Protein AF-A0A1N6J588-F1 (afdb_monomer_lite)

Radius of gyration: 13.92 Å; chains: 1; bounding box: 28×21×46 Å

Structure (mmCIF, N/CA/C/O backbone):
data_AF-A0A1N6J588-F1
#
_entry.id   AF-A0A1N6J588-F1
#
loop_
_atom_site.group_PDB
_atom_site.id
_atom_site.type_symbol
_atom_site.label_atom_id
_atom_site.label_alt_id
_atom_site.label_comp_id
_atom_site.label_asym_id
_atom_site.label_entity_id
_atom_site.label_seq_id
_atom_site.pdbx_PDB_ins_code
_atom_site.Cartn_x
_atom_site.Cartn_y
_atom_site.Cartn_z
_atom_site.occupancy
_atom_site.B_iso_or_equiv
_atom_site.auth_seq_id
_atom_site.auth_comp_id
_atom_site.auth_asym_id
_atom_site.auth_atom_id
_atom_site.pdbx_PDB_model_num
ATOM 1 N N . MET A 1 1 ? -3.643 -1.112 28.342 1.00 34.50 1 MET A N 1
ATOM 2 C CA . MET A 1 1 ? -4.823 -1.874 27.888 1.00 34.50 1 MET A CA 1
ATOM 3 C C . MET A 1 1 ? -4.549 -2.233 26.442 1.00 34.50 1 MET A C 1
ATOM 5 O O . MET A 1 1 ? -4.347 -1.313 25.667 1.00 34.50 1 MET A O 1
ATOM 9 N N . GLU A 1 2 ? -4.429 -3.520 26.108 1.00 43.91 2 GLU A N 1
ATOM 10 C CA . GLU A 1 2 ? -4.323 -3.972 24.713 1.00 43.91 2 GLU A CA 1
ATOM 11 C C . GLU A 1 2 ? -5.710 -3.880 24.070 1.00 43.91 2 GLU A C 1
ATOM 13 O O . GLU A 1 2 ? -6.601 -4.671 24.376 1.00 43.91 2 GLU A O 1
ATOM 18 N N . THR A 1 3 ? -5.917 -2.899 23.199 1.00 48.59 3 THR A N 1
ATOM 19 C CA . THR A 1 3 ? -7.087 -2.834 22.315 1.00 48.59 3 THR A CA 1
ATOM 20 C C . THR A 1 3 ? -6.752 -3.538 21.009 1.00 48.59 3 THR A C 1
ATOM 22 O O . THR A 1 3 ? -6.580 -2.911 19.972 1.00 48.59 3 THR A O 1
ATOM 25 N N . SER A 1 4 ? -6.634 -4.865 21.068 1.00 58.75 4 SER A N 1
ATOM 26 C CA . SER A 1 4 ? -6.558 -5.666 19.848 1.00 58.75 4 SER A CA 1
ATOM 27 C C . SER A 1 4 ? -7.936 -5.684 19.180 1.00 58.75 4 SER A C 1
ATOM 29 O O . SER A 1 4 ? -8.955 -5.905 19.845 1.00 58.75 4 SER A O 1
ATOM 31 N N . LEU A 1 5 ? -7.982 -5.401 17.876 1.00 62.19 5 LEU A N 1
ATOM 32 C CA . LEU A 1 5 ? -9.209 -5.445 17.080 1.00 62.19 5 LEU A CA 1
ATOM 33 C C . LEU A 1 5 ? -9.882 -6.820 17.214 1.00 62.19 5 LEU A C 1
ATOM 35 O O . LEU A 1 5 ? -9.223 -7.852 17.349 1.00 62.19 5 LEU A O 1
ATOM 39 N N . ARG A 1 6 ? -11.218 -6.859 17.136 1.00 78.75 6 ARG A N 1
ATOM 40 C CA . ARG A 1 6 ? -11.939 -8.140 17.063 1.00 78.75 6 ARG A CA 1
ATOM 41 C C . ARG A 1 6 ? -11.444 -8.927 15.833 1.00 78.75 6 ARG A C 1
ATOM 43 O O . ARG A 1 6 ? -11.160 -8.298 14.815 1.00 78.75 6 ARG A O 1
ATOM 50 N N . PRO A 1 7 ? -11.414 -10.274 15.851 1.00 81.44 7 PRO A N 1
ATOM 51 C CA . PRO A 1 7 ? -10.832 -11.068 14.760 1.00 81.44 7 PRO A CA 1
ATOM 52 C C . PRO A 1 7 ? -11.366 -10.737 13.355 1.00 81.44 7 PRO A C 1
ATOM 54 O O . PRO A 1 7 ? -10.604 -10.697 12.396 1.00 81.44 7 PRO A O 1
ATOM 57 N N . GLN A 1 8 ? -12.664 -10.438 13.228 1.00 80.69 8 GLN A N 1
ATOM 58 C CA . GLN A 1 8 ? -13.272 -10.024 11.955 1.00 80.69 8 GLN A CA 1
ATOM 59 C C . GLN A 1 8 ? -12.761 -8.657 11.474 1.00 80.69 8 GLN A C 1
ATOM 61 O O . GLN A 1 8 ? -12.467 -8.488 10.295 1.00 80.69 8 GLN A O 1
ATOM 66 N N . SER A 1 9 ? -12.613 -7.698 12.388 1.00 87.06 9 SER A N 1
ATOM 67 C CA . SER A 1 9 ? -12.054 -6.371 12.112 1.00 87.06 9 SER A CA 1
ATOM 68 C C . SER A 1 9 ? -10.580 -6.458 11.710 1.00 87.06 9 SER A C 1
ATOM 70 O O . SER A 1 9 ? -10.143 -5.754 10.806 1.00 87.06 9 SER A O 1
ATOM 72 N N . GLN A 1 10 ? -9.824 -7.365 12.333 1.00 87.25 10 GLN A N 1
ATOM 73 C CA . GLN A 1 10 ? -8.431 -7.618 11.975 1.00 87.25 10 GLN A CA 1
ATOM 74 C C . GLN A 1 10 ? -8.302 -8.266 10.588 1.00 87.25 10 GLN A C 1
ATOM 76 O O . GLN A 1 10 ? -7.437 -7.869 9.811 1.00 87.25 10 GLN A O 1
ATOM 81 N N . GLN A 1 11 ? -9.178 -9.220 10.252 1.00 92.31 11 GLN A N 1
ATOM 82 C CA . GLN A 1 11 ? -9.215 -9.814 8.914 1.00 92.31 11 GLN A CA 1
ATOM 83 C C . GLN A 1 11 ? -9.522 -8.757 7.849 1.00 92.31 11 GLN A C 1
ATOM 85 O O . GLN A 1 11 ? -8.783 -8.648 6.876 1.00 92.31 11 GLN A O 1
ATOM 90 N N . LEU A 1 12 ? -10.547 -7.929 8.072 1.00 92.75 12 LEU A N 1
ATOM 91 C CA . LEU A 1 12 ? -10.898 -6.852 7.148 1.00 92.75 12 LEU A CA 1
ATOM 92 C C . LEU A 1 12 ? -9.742 -5.854 6.968 1.00 92.75 12 LEU A C 1
ATOM 94 O O . LEU A 1 12 ? -9.434 -5.475 5.840 1.00 92.75 12 LEU A O 1
ATOM 98 N N . ALA A 1 13 ? -9.057 -5.477 8.054 1.00 93.06 13 ALA A N 1
ATOM 99 C CA . ALA A 1 13 ? -7.879 -4.613 7.974 1.00 93.06 13 ALA A CA 1
ATOM 100 C C . ALA A 1 13 ? -6.776 -5.234 7.098 1.00 93.06 13 ALA A C 1
ATOM 102 O O . ALA A 1 13 ? -6.210 -4.564 6.233 1.00 93.06 13 ALA A O 1
ATOM 103 N N . ASN A 1 14 ? -6.498 -6.527 7.286 1.00 93.06 14 ASN A N 1
ATOM 104 C CA . ASN A 1 14 ? -5.501 -7.260 6.508 1.00 93.06 14 ASN A CA 1
ATOM 105 C C . ASN A 1 14 ? -5.875 -7.365 5.025 1.00 93.06 14 ASN A C 1
ATOM 107 O O . ASN A 1 14 ? -5.001 -7.218 4.169 1.00 93.06 14 ASN A O 1
ATOM 111 N N . ASP A 1 15 ? -7.152 -7.584 4.716 1.00 96.19 15 ASP A N 1
ATOM 112 C CA . ASP A 1 15 ? -7.649 -7.670 3.340 1.00 96.19 15 ASP A CA 1
ATOM 113 C C . ASP A 1 15 ? -7.514 -6.3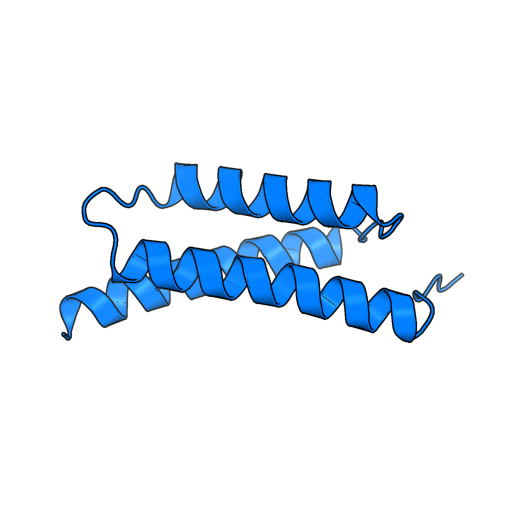18 2.618 1.00 96.19 15 ASP A C 1
ATOM 115 O O . ASP A 1 15 ? -7.023 -6.254 1.483 1.00 96.19 15 ASP A O 1
ATOM 119 N N . ILE A 1 16 ? -7.859 -5.218 3.302 1.00 96.25 16 ILE A N 1
ATOM 120 C CA . ILE A 1 16 ? -7.682 -3.852 2.787 1.00 96.25 16 ILE A CA 1
ATOM 121 C C . ILE A 1 16 ? -6.197 -3.577 2.527 1.00 96.25 16 ILE A C 1
ATOM 123 O O . ILE A 1 16 ? -5.820 -3.223 1.408 1.00 96.25 16 ILE A O 1
ATOM 127 N N . MET A 1 17 ? -5.329 -3.794 3.521 1.00 95.25 17 MET A N 1
ATOM 128 C CA . MET A 1 17 ? -3.889 -3.552 3.375 1.00 95.25 17 MET A CA 1
ATOM 129 C C . MET A 1 17 ? -3.280 -4.389 2.243 1.00 95.25 17 MET A C 1
ATOM 131 O O . MET A 1 17 ? -2.523 -3.863 1.426 1.00 95.25 17 MET A O 1
ATOM 135 N N . SER A 1 18 ? -3.646 -5.671 2.144 1.00 96.62 18 SER A N 1
ATOM 136 C CA . SER A 1 18 ? -3.143 -6.579 1.103 1.00 96.62 18 SER A CA 1
ATOM 137 C C . SER A 1 18 ? -3.528 -6.116 -0.302 1.00 96.62 18 SER A C 1
ATOM 139 O O . SER A 1 18 ? -2.710 -6.193 -1.220 1.00 96.62 18 SER A O 1
ATOM 141 N N . THR A 1 19 ? -4.740 -5.579 -0.466 1.00 97.75 19 THR A N 1
ATOM 142 C CA . THR A 1 19 ? -5.217 -5.022 -1.740 1.00 97.75 19 THR A CA 1
ATOM 143 C C . THR A 1 19 ? -4.339 -3.857 -2.202 1.00 97.75 19 THR A C 1
ATOM 145 O O . THR A 1 19 ? -3.880 -3.827 -3.346 1.00 97.75 19 THR A O 1
ATOM 148 N N . TYR A 1 20 ? -4.037 -2.917 -1.306 1.00 97.62 20 TYR A N 1
ATOM 149 C CA . TYR A 1 20 ? -3.192 -1.763 -1.625 1.00 97.62 20 TYR A CA 1
ATOM 150 C C . TYR A 1 20 ? -1.716 -2.136 -1.836 1.00 97.62 20 TYR A C 1
ATOM 152 O O . TYR A 1 20 ? -1.061 -1.572 -2.716 1.00 97.62 20 TYR A O 1
ATOM 160 N N . ILE A 1 21 ? -1.208 -3.131 -1.102 1.00 97.81 21 ILE A N 1
ATOM 161 C CA . ILE A 1 21 ? 0.135 -3.695 -1.314 1.00 97.81 21 ILE A CA 1
ATOM 162 C C . ILE A 1 21 ? 0.246 -4.349 -2.700 1.00 97.81 21 ILE A C 1
ATOM 164 O O . ILE A 1 21 ? 1.222 -4.115 -3.413 1.00 97.81 21 ILE A O 1
ATOM 168 N N . GLY A 1 22 ? -0.757 -5.122 -3.123 1.00 97.75 22 GLY A N 1
ATOM 169 C CA . GLY A 1 22 ? -0.809 -5.669 -4.483 1.00 97.75 22 GLY A CA 1
ATOM 170 C C . GLY A 1 22 ? -0.870 -4.568 -5.544 1.00 97.75 22 GLY A C 1
ATOM 171 O O . GLY A 1 22 ? -0.121 -4.594 -6.517 1.00 97.75 22 GLY A O 1
ATOM 172 N N . SER A 1 23 ? -1.684 -3.536 -5.308 1.00 97.88 23 SER A N 1
ATOM 173 C CA . SER A 1 23 ? -1.823 -2.410 -6.235 1.00 97.88 23 SER A CA 1
ATOM 174 C C . SER A 1 23 ? -0.498 -1.682 -6.485 1.00 97.88 23 SER A C 1
ATOM 176 O O . SER A 1 23 ? -0.140 -1.457 -7.641 1.00 97.88 23 SER A O 1
ATOM 178 N N . ILE A 1 24 ? 0.276 -1.351 -5.440 1.00 98.25 24 ILE A N 1
ATOM 179 C CA . ILE A 1 24 ? 1.562 -0.659 -5.632 1.00 98.25 24 ILE A CA 1
ATOM 180 C C . ILE A 1 24 ? 2.583 -1.543 -6.365 1.00 98.25 24 ILE A C 1
ATOM 182 O O . ILE A 1 24 ? 3.361 -1.027 -7.169 1.00 98.25 24 ILE A O 1
ATOM 186 N N . TYR A 1 25 ? 2.561 -2.864 -6.142 1.00 98.44 25 TYR A N 1
ATOM 187 C CA . TYR A 1 25 ? 3.396 -3.805 -6.894 1.00 98.44 25 TYR A CA 1
ATOM 188 C C . TYR A 1 25 ? 3.095 -3.734 -8.392 1.00 98.44 25 TYR A C 1
ATOM 190 O O . TYR A 1 25 ? 4.009 -3.535 -9.196 1.00 98.44 25 TYR A O 1
ATOM 198 N N . ASP A 1 26 ? 1.820 -3.871 -8.758 1.00 97.88 26 ASP A N 1
ATOM 199 C CA . ASP A 1 26 ? 1.391 -3.906 -10.154 1.00 97.88 26 ASP A CA 1
ATOM 200 C C . ASP A 1 26 ? 1.661 -2.574 -10.851 1.00 97.88 26 ASP A C 1
ATOM 202 O O . ASP A 1 26 ? 2.192 -2.556 -11.963 1.00 97.88 26 ASP A O 1
ATOM 206 N N . LYS A 1 27 ? 1.387 -1.446 -10.182 1.00 97.50 27 LYS A N 1
ATOM 207 C CA . LYS A 1 27 ? 1.728 -0.119 -10.708 1.00 97.50 27 LYS A CA 1
ATOM 208 C C . LYS A 1 27 ? 3.225 0.001 -10.984 1.00 97.50 27 LYS A C 1
ATOM 210 O O . LYS A 1 27 ? 3.618 0.327 -12.103 1.00 97.50 27 LYS A O 1
ATOM 215 N N . ALA A 1 28 ? 4.058 -0.344 -10.003 1.00 97.50 28 ALA A N 1
ATOM 216 C CA . ALA A 1 28 ? 5.511 -0.308 -10.138 1.00 97.50 28 ALA A CA 1
ATOM 217 C C . ALA A 1 28 ? 6.022 -1.217 -11.267 1.00 97.50 28 ALA A C 1
ATOM 219 O O . ALA A 1 28 ? 6.952 -0.861 -11.994 1.00 97.50 28 ALA A O 1
ATOM 220 N N . ARG A 1 29 ? 5.409 -2.391 -11.440 1.00 97.50 29 ARG A N 1
ATOM 221 C CA . ARG A 1 29 ? 5.812 -3.366 -12.454 1.00 97.50 29 ARG A CA 1
ATOM 222 C C . ARG A 1 29 ? 5.343 -2.988 -13.859 1.00 97.50 29 ARG A C 1
ATOM 224 O O . ARG A 1 29 ? 6.111 -3.123 -14.813 1.00 97.50 29 ARG A O 1
ATOM 231 N N . PHE A 1 30 ? 4.124 -2.476 -14.018 1.00 96.25 30 PHE A N 1
ATOM 232 C CA . PHE A 1 30 ? 3.460 -2.379 -15.325 1.00 96.25 30 PHE A CA 1
ATOM 233 C C . PHE A 1 30 ? 3.203 -0.947 -15.836 1.00 96.25 30 PHE A C 1
ATOM 235 O O . PHE A 1 30 ? 3.204 -0.762 -17.048 1.00 96.25 30 PHE A O 1
ATOM 242 N N . MET A 1 31 ? 3.123 0.088 -14.984 1.00 95.94 31 MET A N 1
ATOM 243 C CA . MET A 1 31 ? 2.946 1.488 -15.433 1.00 95.94 31 MET A CA 1
ATOM 244 C C . MET A 1 31 ? 4.252 2.195 -15.823 1.00 95.94 31 MET A C 1
ATOM 246 O O . MET A 1 31 ? 5.154 2.341 -14.995 1.00 95.94 31 MET A O 1
ATOM 250 N N . SER A 1 32 ? 4.396 2.622 -17.076 1.00 90.62 32 SER A N 1
ATOM 251 C CA . SER A 1 32 ? 5.633 3.237 -17.590 1.00 90.62 32 SER A CA 1
ATOM 252 C C . SER A 1 32 ? 5.997 4.565 -16.919 1.00 90.62 32 SER A C 1
ATOM 254 O O . SER A 1 32 ? 7.174 4.891 -16.814 1.00 90.62 32 SER A O 1
ATOM 256 N N . ASP A 1 33 ? 4.996 5.304 -16.453 1.00 93.44 33 ASP A N 1
ATOM 257 C CA . ASP A 1 33 ? 5.077 6.608 -15.791 1.00 93.44 33 ASP A CA 1
ATOM 258 C C . ASP A 1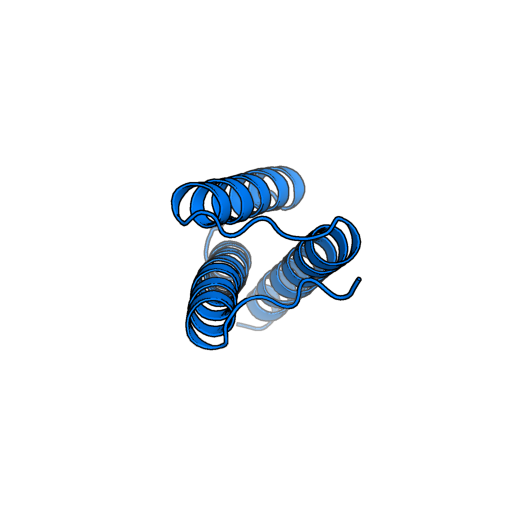 33 ? 5.033 6.505 -14.257 1.00 93.44 33 ASP A C 1
ATOM 260 O O . ASP A 1 33 ? 4.728 7.480 -13.575 1.00 93.44 33 ASP A O 1
ATOM 264 N N . PHE A 1 34 ? 5.332 5.323 -13.706 1.00 96.44 34 PHE A N 1
ATOM 265 C CA . PHE A 1 34 ? 5.338 5.098 -12.264 1.00 96.44 34 PHE A CA 1
ATOM 266 C C . PHE A 1 34 ? 6.316 6.036 -11.542 1.00 96.44 34 PHE A C 1
ATOM 268 O O . PHE A 1 34 ? 7.537 5.891 -11.653 1.00 96.44 34 PHE A O 1
ATOM 275 N N . ASP A 1 35 ? 5.758 6.946 -10.748 1.00 97.19 35 ASP A N 1
ATOM 276 C CA . ASP A 1 35 ? 6.478 7.795 -9.806 1.00 97.19 35 ASP A CA 1
ATOM 277 C C . ASP A 1 35 ? 6.367 7.189 -8.404 1.00 97.19 35 ASP A C 1
ATOM 279 O O . ASP A 1 35 ? 5.286 7.129 -7.816 1.00 97.19 35 ASP A O 1
ATOM 283 N N . MET A 1 36 ? 7.495 6.714 -7.872 1.00 95.81 36 MET A N 1
ATOM 284 C CA . MET A 1 36 ? 7.521 5.991 -6.603 1.00 95.81 36 MET A CA 1
ATOM 285 C C . MET A 1 36 ? 7.020 6.833 -5.433 1.00 95.81 36 MET A C 1
ATOM 287 O O . MET A 1 36 ? 6.265 6.323 -4.612 1.00 95.81 36 MET A O 1
ATOM 291 N N . GLU A 1 37 ? 7.459 8.082 -5.324 1.00 96.19 37 GLU A N 1
ATOM 292 C CA . GLU A 1 37 ? 7.147 8.919 -4.167 1.00 96.19 37 GLU A CA 1
ATOM 293 C C . GLU A 1 37 ? 5.658 9.265 -4.161 1.00 96.19 37 GLU A C 1
ATOM 295 O O . GLU A 1 37 ? 4.952 8.995 -3.185 1.00 96.19 37 GLU A O 1
ATOM 300 N N . LYS A 1 38 ? 5.161 9.733 -5.311 1.00 97.56 38 LYS A N 1
ATOM 301 C CA . LYS A 1 38 ? 3.757 10.104 -5.495 1.00 97.56 38 LYS A CA 1
ATOM 302 C C . LYS A 1 38 ? 2.808 8.920 -5.310 1.00 97.56 38 LYS A C 1
ATOM 304 O O . LYS A 1 38 ? 1.769 9.049 -4.657 1.00 97.56 38 LYS A O 1
ATOM 309 N N . GLU A 1 39 ? 3.125 7.766 -5.895 1.00 97.75 39 GLU A N 1
ATOM 310 C CA . GLU A 1 39 ? 2.254 6.591 -5.810 1.00 97.75 39 GLU A CA 1
ATOM 311 C C . GLU A 1 39 ? 2.256 5.977 -4.409 1.00 97.75 39 GLU A C 1
ATOM 313 O O . GLU A 1 39 ? 1.207 5.519 -3.955 1.00 97.75 39 GLU A O 1
ATOM 318 N N . LEU A 1 40 ? 3.387 6.010 -3.691 1.00 97.31 40 LEU A N 1
ATOM 319 C CA . LEU A 1 40 ? 3.438 5.579 -2.292 1.00 97.31 40 LEU A CA 1
ATOM 320 C C . LEU A 1 40 ? 2.578 6.469 -1.396 1.00 97.31 40 LEU A C 1
ATOM 322 O O . LEU A 1 40 ? 1.805 5.936 -0.602 1.00 97.31 40 LEU A O 1
ATOM 326 N N . GLU A 1 41 ? 2.670 7.794 -1.533 1.00 97.25 41 GLU A N 1
ATOM 327 C CA . GLU A 1 41 ? 1.834 8.728 -0.771 1.00 97.25 41 GLU A CA 1
ATOM 328 C C . GLU A 1 41 ? 0.344 8.521 -1.073 1.00 97.25 41 GLU A C 1
ATOM 330 O O . GLU A 1 41 ? -0.473 8.407 -0.155 1.00 97.25 41 GLU A O 1
ATOM 335 N N . THR A 1 42 ? -0.002 8.396 -2.357 1.00 97.50 42 THR A N 1
ATOM 336 C CA . THR A 1 42 ? -1.383 8.190 -2.812 1.00 97.50 42 THR A CA 1
ATOM 337 C C . THR A 1 42 ? -1.957 6.881 -2.271 1.00 97.50 42 THR A C 1
ATOM 339 O O . THR A 1 42 ? -3.035 6.867 -1.676 1.00 97.50 42 THR A O 1
ATOM 342 N N . ILE A 1 43 ? -1.242 5.765 -2.451 1.00 97.19 43 ILE A N 1
ATOM 343 C CA . ILE A 1 43 ? -1.715 4.447 -2.014 1.00 97.19 43 ILE A CA 1
ATOM 344 C C . ILE A 1 43 ? -1.772 4.350 -0.493 1.00 97.19 43 ILE A C 1
ATOM 346 O O . ILE A 1 43 ? -2.747 3.814 0.031 1.00 97.19 43 ILE A O 1
ATOM 350 N N . PHE A 1 44 ? -0.778 4.885 0.219 1.00 97.81 44 PHE A N 1
ATOM 351 C CA . PHE A 1 44 ? -0.808 4.910 1.677 1.00 97.81 44 PHE A CA 1
ATOM 352 C C . PHE A 1 44 ? -2.023 5.692 2.189 1.00 97.81 44 PHE A C 1
ATOM 354 O O . PHE A 1 44 ? -2.776 5.180 3.015 1.00 97.81 44 PHE A O 1
ATOM 361 N N . SER A 1 45 ? -2.265 6.890 1.649 1.00 97.50 45 SER A N 1
ATOM 362 C CA . SER A 1 45 ? -3.398 7.731 2.052 1.00 97.50 45 SER A CA 1
ATOM 363 C C . SER A 1 45 ? -4.740 7.051 1.781 1.00 97.50 45 SER A C 1
ATOM 365 O O . SER A 1 45 ? -5.623 7.068 2.633 1.00 97.50 45 SER A O 1
ATOM 367 N N . HIS A 1 46 ? -4.891 6.387 0.630 1.00 97.69 46 HIS A N 1
ATOM 368 C CA . HIS A 1 46 ? -6.103 5.627 0.315 1.00 97.69 46 HIS A CA 1
ATOM 369 C C . HIS A 1 46 ? -6.296 4.407 1.220 1.00 97.69 46 HIS A C 1
ATOM 371 O O . HIS A 1 46 ? -7.428 4.124 1.613 1.00 97.69 46 HIS A O 1
ATOM 377 N N . ALA A 1 47 ? -5.220 3.694 1.562 1.00 96.94 47 ALA A N 1
ATOM 378 C CA . ALA A 1 47 ? -5.290 2.563 2.477 1.00 96.94 47 ALA A CA 1
ATOM 379 C C . ALA A 1 47 ? -5.773 3.011 3.862 1.00 96.94 47 ALA A C 1
ATOM 381 O O . ALA A 1 47 ? -6.724 2.434 4.384 1.00 96.94 47 ALA A O 1
ATOM 382 N N . VAL A 1 48 ? -5.179 4.075 4.413 1.00 96.56 48 VAL A N 1
ATOM 383 C CA . VAL A 1 48 ? -5.577 4.646 5.711 1.00 96.56 48 VAL A CA 1
ATOM 384 C C . VAL A 1 48 ? -7.016 5.145 5.673 1.00 96.56 48 VAL A C 1
ATOM 386 O O . VAL A 1 48 ? -7.816 4.738 6.508 1.00 96.56 48 VAL A O 1
ATOM 389 N N . TYR A 1 49 ? -7.379 5.933 4.660 1.00 97.12 49 TYR A N 1
ATOM 390 C CA . TYR A 1 49 ? -8.744 6.435 4.510 1.00 97.12 49 TYR A CA 1
ATOM 391 C C . TYR A 1 49 ? -9.773 5.299 4.450 1.00 97.12 49 TYR A C 1
ATOM 393 O O . TYR A 1 49 ? -10.806 5.357 5.110 1.00 97.12 49 TYR A O 1
ATOM 401 N N . THR A 1 50 ? -9.488 4.234 3.696 1.00 96.62 50 THR A N 1
ATOM 402 C CA . THR A 1 50 ? -10.395 3.082 3.579 1.00 96.62 50 THR A CA 1
ATOM 403 C C . THR A 1 50 ? -10.542 2.348 4.907 1.00 96.62 50 THR A C 1
ATOM 405 O O . THR A 1 50 ? -11.651 1.976 5.278 1.00 96.62 50 THR A O 1
ATOM 408 N N . LEU A 1 51 ? -9.450 2.168 5.651 1.00 95.69 51 LEU A N 1
ATOM 409 C CA . LEU A 1 51 ? -9.494 1.582 6.991 1.00 95.69 51 LEU A CA 1
ATOM 410 C C . LEU A 1 51 ? -10.350 2.434 7.944 1.00 95.69 51 LEU A C 1
ATOM 412 O O . LEU A 1 51 ? -11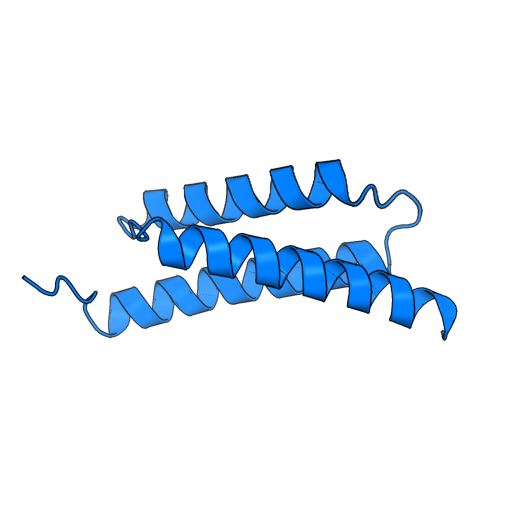.219 1.898 8.630 1.00 95.69 51 LEU A O 1
ATOM 416 N N . GLU A 1 52 ? -10.188 3.758 7.916 1.00 95.00 52 GLU A N 1
ATOM 417 C CA . GLU A 1 52 ? -10.993 4.694 8.710 1.00 95.00 52 GLU A CA 1
ATOM 418 C C . GLU A 1 52 ? -12.486 4.652 8.347 1.00 95.00 52 GLU A C 1
ATOM 420 O O . GLU A 1 52 ? -13.322 4.685 9.246 1.00 95.00 52 GLU A O 1
ATOM 425 N N . GLN A 1 53 ? -12.845 4.498 7.063 1.00 95.62 53 GLN A N 1
ATOM 426 C CA . GLN A 1 53 ? -14.248 4.319 6.636 1.00 95.62 53 GLN A CA 1
ATOM 427 C C . GLN A 1 53 ? -14.906 3.054 7.216 1.00 95.62 53 GLN A C 1
ATOM 429 O O . GLN A 1 53 ? -16.132 2.954 7.240 1.00 95.62 53 GLN A O 1
ATOM 434 N N . HIS A 1 54 ? -14.108 2.087 7.671 1.00 92.44 54 HIS A N 1
ATOM 435 C CA . HIS A 1 54 ? -14.567 0.850 8.300 1.00 92.44 54 HIS A CA 1
ATOM 436 C C . HIS A 1 54 ? -14.395 0.847 9.830 1.00 92.44 54 HIS A C 1
ATOM 438 O O . HIS A 1 54 ? -14.472 -0.220 10.441 1.00 92.44 54 HIS A O 1
ATOM 444 N N . ASP A 1 55 ? -14.154 2.010 10.447 1.00 91.75 55 ASP A N 1
ATOM 445 C CA . ASP A 1 55 ? -13.855 2.162 11.879 1.00 91.75 55 ASP A CA 1
ATOM 446 C C . ASP A 1 55 ? -12.612 1.357 12.330 1.00 91.75 55 ASP A C 1
ATOM 448 O O . ASP A 1 55 ? -12.485 0.951 13.490 1.00 91.75 55 ASP A O 1
ATOM 452 N N . LEU A 1 56 ? -11.671 1.111 11.410 1.00 92.94 56 LEU A N 1
ATOM 453 C CA . LEU A 1 56 ? -10.425 0.380 11.653 1.00 92.94 56 LEU A CA 1
ATOM 454 C C . LEU A 1 56 ? -9.268 1.364 11.824 1.00 92.94 56 LEU A C 1
ATOM 456 O O . LEU A 1 56 ? -8.502 1.624 10.900 1.00 92.94 56 LEU A O 1
ATOM 460 N N . ILE A 1 57 ? -9.121 1.907 13.028 1.00 90.00 57 ILE A N 1
ATOM 461 C CA . ILE A 1 57 ? -8.010 2.811 13.341 1.00 90.00 57 ILE A CA 1
ATOM 462 C C . ILE A 1 57 ? -6.766 1.979 13.659 1.00 90.00 57 ILE A C 1
ATOM 464 O O . ILE A 1 57 ? -6.768 1.163 14.582 1.00 90.00 57 ILE A O 1
ATOM 468 N N . LEU A 1 58 ? -5.704 2.182 12.880 1.00 87.25 58 LEU A N 1
ATOM 469 C CA . LEU A 1 58 ? -4.412 1.539 13.099 1.00 87.25 58 LEU A CA 1
ATOM 470 C C . LEU A 1 58 ? -3.536 2.372 14.035 1.00 87.25 58 LEU A C 1
ATOM 472 O O . LEU A 1 58 ? -3.544 3.598 13.990 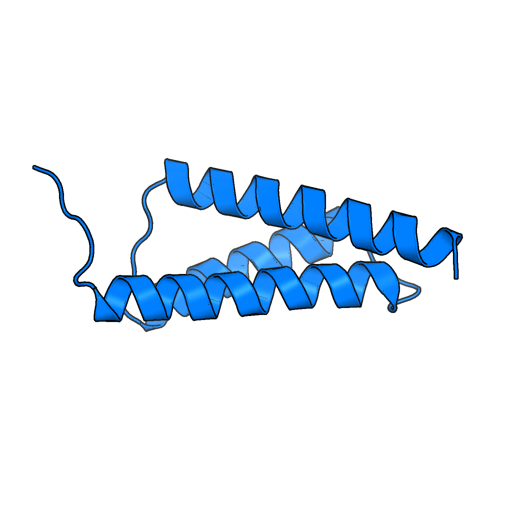1.00 87.25 58 LEU A O 1
ATOM 476 N N . GLU A 1 59 ? -2.731 1.692 14.847 1.00 91.25 59 GLU A N 1
ATOM 477 C CA . GLU A 1 59 ? -1.679 2.333 15.637 1.00 91.25 59 GLU A CA 1
ATOM 478 C C . GLU A 1 59 ? -0.547 2.855 14.738 1.00 91.25 59 GLU A C 1
ATOM 480 O O . GLU A 1 59 ? -0.241 2.250 13.705 1.00 91.25 59 GLU A O 1
ATOM 485 N N . ASP A 1 60 ? 0.144 3.911 15.179 1.00 92.00 60 ASP A N 1
ATOM 486 C CA . ASP A 1 60 ? 1.266 4.537 14.458 1.00 92.00 60 ASP A CA 1
ATOM 487 C C . ASP A 1 60 ? 2.324 3.524 14.001 1.00 92.00 60 ASP A C 1
ATOM 489 O O . ASP A 1 60 ? 2.844 3.597 12.889 1.00 92.00 60 ASP A O 1
ATOM 493 N N . ASN A 1 61 ? 2.608 2.523 14.837 1.00 92.88 61 ASN A N 1
ATOM 494 C CA . ASN A 1 61 ? 3.593 1.490 14.528 1.00 92.88 61 ASN A CA 1
ATOM 495 C C . ASN A 1 61 ? 3.144 0.596 13.357 1.00 92.88 61 ASN A C 1
ATOM 497 O O . ASN A 1 61 ? 3.953 0.207 12.515 1.00 92.88 61 ASN A O 1
ATOM 501 N N . THR A 1 62 ? 1.846 0.297 13.272 1.00 91.56 62 THR A N 1
ATOM 502 C CA . THR A 1 62 ? 1.255 -0.475 12.168 1.00 91.56 62 THR A CA 1
ATOM 503 C C . THR A 1 62 ? 1.206 0.360 10.889 1.00 91.56 62 THR A C 1
ATOM 505 O O . THR A 1 62 ? 1.478 -0.153 9.804 1.00 91.56 62 THR A O 1
ATOM 508 N N . LEU A 1 63 ? 0.932 1.663 11.007 1.00 94.19 63 LEU A N 1
ATOM 509 C CA . LEU A 1 63 ? 0.999 2.602 9.886 1.00 94.19 63 LEU A CA 1
ATOM 510 C C . LEU A 1 63 ? 2.419 2.697 9.308 1.00 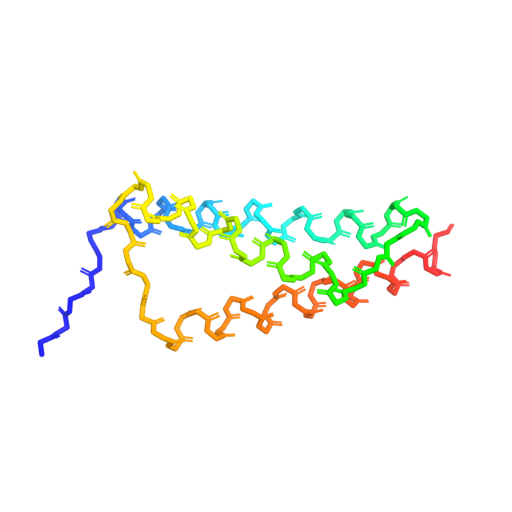94.19 63 LEU A C 1
ATOM 512 O O . LEU A 1 63 ? 2.59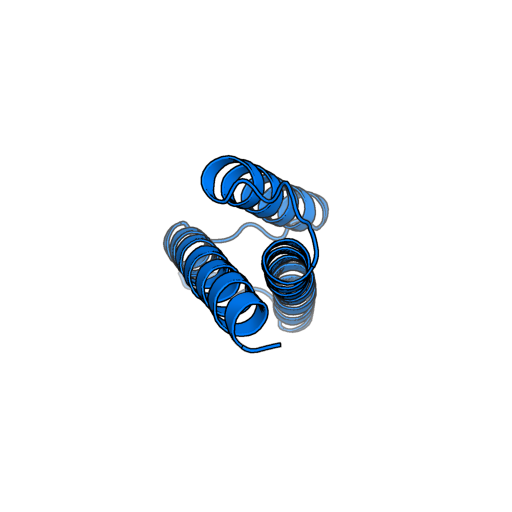1 2.644 8.088 1.00 94.19 63 LEU A O 1
ATOM 516 N N . GLU A 1 64 ? 3.443 2.761 10.158 1.00 96.06 64 GLU A N 1
ATOM 517 C CA . GLU A 1 64 ? 4.842 2.761 9.720 1.00 96.06 64 GLU A CA 1
ATOM 518 C C . GLU A 1 64 ? 5.223 1.437 9.036 1.00 96.06 64 GLU A C 1
ATOM 520 O O . GLU A 1 64 ? 5.840 1.425 7.967 1.00 96.06 64 GLU A O 1
ATOM 525 N N . GLN A 1 65 ? 4.781 0.300 9.582 1.00 95.56 65 GLN A N 1
ATOM 526 C CA . GLN A 1 65 ? 4.968 -1.003 8.936 1.00 95.56 65 GLN A CA 1
ATOM 527 C C . GLN A 1 65 ? 4.299 -1.075 7.559 1.00 95.56 65 GLN A C 1
ATOM 529 O O . GLN A 1 65 ? 4.890 -1.624 6.621 1.00 95.56 65 GLN A O 1
ATOM 534 N N . LEU A 1 66 ? 3.103 -0.501 7.407 1.00 95.81 66 LEU A N 1
ATOM 535 C CA . LEU A 1 66 ? 2.419 -0.412 6.120 1.00 95.81 66 LEU A CA 1
ATOM 536 C C . LEU A 1 66 ? 3.232 0.431 5.126 1.00 95.81 66 LEU A C 1
ATOM 538 O O . LEU A 1 66 ? 3.483 -0.041 4.016 1.00 95.81 66 LEU A O 1
ATOM 542 N N . ARG A 1 67 ? 3.731 1.613 5.523 1.00 96.81 67 ARG A N 1
ATOM 543 C CA . ARG A 1 67 ? 4.602 2.456 4.673 1.00 96.81 67 ARG A CA 1
ATOM 544 C C . ARG A 1 67 ? 5.833 1.698 4.185 1.00 96.81 67 ARG A C 1
ATOM 546 O O . ARG A 1 67 ? 6.104 1.657 2.984 1.00 96.81 67 ARG A O 1
ATOM 553 N N . LEU A 1 68 ? 6.553 1.050 5.101 1.00 97.94 68 LEU A N 1
ATOM 554 C CA . LEU A 1 68 ? 7.750 0.274 4.772 1.00 97.94 68 LEU A CA 1
ATOM 555 C C . LEU A 1 68 ? 7.435 -0.909 3.848 1.00 97.94 68 LEU A C 1
ATOM 557 O O . LEU A 1 68 ? 8.224 -1.231 2.955 1.00 97.94 68 LEU A O 1
ATOM 561 N N . THR A 1 69 ? 6.288 -1.559 4.044 1.00 97.94 69 THR A N 1
ATOM 562 C CA . THR A 1 69 ? 5.851 -2.689 3.214 1.00 97.94 69 THR A CA 1
ATOM 563 C C . THR A 1 69 ? 5.487 -2.240 1.804 1.00 97.94 69 THR A C 1
ATOM 565 O O . THR A 1 69 ? 5.911 -2.881 0.838 1.00 97.94 69 THR A O 1
ATOM 568 N N . LEU A 1 70 ? 4.778 -1.117 1.666 1.00 98.25 70 LEU A N 1
ATOM 569 C CA . LEU A 1 70 ? 4.466 -0.512 0.372 1.00 98.25 70 LEU A CA 1
ATOM 570 C C . LEU A 1 70 ? 5.751 -0.139 -0.380 1.00 98.25 70 LEU A C 1
ATOM 572 O O . LEU A 1 70 ? 5.907 -0.522 -1.539 1.00 98.25 70 LEU A O 1
ATOM 576 N N . LEU A 1 71 ? 6.712 0.505 0.293 1.00 98.38 71 LEU A N 1
ATOM 577 C CA . LEU A 1 71 ? 8.004 0.878 -0.294 1.00 98.38 71 LEU A CA 1
ATOM 578 C C . LEU A 1 71 ? 8.777 -0.344 -0.813 1.00 98.38 71 LEU A C 1
ATOM 580 O O . LEU A 1 71 ? 9.190 -0.374 -1.974 1.00 98.38 71 LEU A O 1
ATOM 584 N N . LYS A 1 72 ? 8.949 -1.377 0.022 1.00 98.38 72 LYS A N 1
ATOM 585 C CA . LYS A 1 72 ? 9.650 -2.614 -0.373 1.00 98.38 72 LYS A CA 1
ATOM 586 C C . LYS A 1 72 ? 8.955 -3.307 -1.543 1.00 98.38 72 LYS A C 1
ATOM 588 O O . LYS A 1 72 ? 9.614 -3.823 -2.447 1.00 98.38 72 LYS A O 1
ATOM 593 N N . THR A 1 73 ? 7.627 -3.309 -1.537 1.00 98.31 73 THR A N 1
ATOM 594 C CA . THR A 1 73 ? 6.816 -3.932 -2.585 1.00 98.31 73 THR A CA 1
ATOM 595 C C . THR A 1 73 ? 6.923 -3.177 -3.911 1.00 98.31 73 THR A C 1
ATOM 597 O O . THR A 1 73 ? 7.137 -3.804 -4.950 1.00 98.31 73 THR A O 1
ATOM 600 N N . ALA A 1 74 ? 6.889 -1.844 -3.883 1.00 98.06 74 ALA A N 1
ATOM 601 C CA . ALA A 1 74 ? 7.124 -1.002 -5.055 1.00 98.06 74 ALA A CA 1
ATOM 602 C C . ALA A 1 74 ? 8.524 -1.231 -5.653 1.00 98.06 74 ALA A C 1
ATOM 604 O O . ALA A 1 74 ? 8.675 -1.446 -6.857 1.00 98.06 74 ALA A O 1
ATOM 605 N N . GLN A 1 75 ? 9.561 -1.255 -4.807 1.00 97.69 75 GLN A N 1
ATOM 606 C CA . GLN A 1 75 ? 10.938 -1.539 -5.229 1.00 97.69 75 GLN A CA 1
ATOM 607 C C . GLN A 1 75 ? 11.060 -2.913 -5.896 1.00 97.69 75 GLN A C 1
ATOM 609 O O . GLN A 1 75 ? 11.759 -3.055 -6.903 1.00 97.69 75 GLN A O 1
ATOM 614 N N . ARG A 1 76 ? 10.360 -3.921 -5.364 1.00 97.81 76 ARG A N 1
ATOM 615 C CA . ARG A 1 76 ? 10.285 -5.246 -5.982 1.00 97.81 76 ARG A CA 1
ATOM 616 C C . ARG A 1 76 ? 9.612 -5.190 -7.355 1.00 97.81 76 ARG A C 1
ATOM 618 O O . ARG A 1 76 ? 10.179 -5.729 -8.298 1.00 97.81 76 ARG A O 1
ATOM 625 N N . GLY A 1 77 ? 8.473 -4.510 -7.493 1.00 97.56 77 GLY A N 1
ATOM 626 C CA . GLY A 1 77 ? 7.790 -4.349 -8.785 1.00 97.56 77 GLY A CA 1
ATOM 627 C C . GLY A 1 77 ? 8.685 -3.706 -9.852 1.00 97.56 77 GLY A C 1
ATOM 628 O O . GLY A 1 77 ? 8.802 -4.224 -10.963 1.00 97.56 77 GLY A O 1
ATOM 629 N N . LEU A 1 78 ? 9.417 -2.646 -9.490 1.00 96.50 78 LEU A N 1
ATOM 630 C CA . LEU A 1 78 ? 10.397 -2.006 -10.378 1.00 96.50 78 LEU A CA 1
ATOM 631 C C . LEU A 1 78 ? 11.577 -2.910 -10.742 1.00 96.50 78 LEU A C 1
ATOM 633 O O . LEU A 1 78 ? 12.097 -2.831 -11.856 1.00 96.50 78 LEU A O 1
ATOM 637 N N . LYS A 1 79 ? 12.042 -3.741 -9.804 1.00 96.44 79 LYS A N 1
ATOM 638 C CA . LYS A 1 79 ? 13.105 -4.712 -10.073 1.00 96.44 79 LYS A CA 1
ATOM 639 C C . LYS A 1 79 ? 12.626 -5.768 -11.066 1.00 96.44 79 LYS A C 1
ATOM 641 O O . LYS A 1 79 ? 13.320 -6.015 -12.048 1.00 96.44 79 LYS A O 1
ATOM 646 N N . ASP A 1 80 ? 11.438 -6.322 -10.840 1.00 96.19 80 ASP A N 1
ATOM 647 C CA . ASP A 1 80 ? 10.852 -7.367 -11.681 1.00 96.19 80 ASP A CA 1
ATOM 648 C C . ASP A 1 80 ? 10.559 -6.854 -13.104 1.00 96.19 80 ASP A C 1
ATOM 650 O O . ASP A 1 80 ? 10.738 -7.592 -14.072 1.00 96.19 80 ASP A O 1
ATOM 654 N N . ARG A 1 81 ? 10.197 -5.569 -13.259 1.00 92.81 81 ARG A N 1
ATOM 655 C CA . ARG A 1 81 ? 10.074 -4.907 -14.571 1.00 92.81 81 ARG A CA 1
ATOM 656 C C . ARG A 1 81 ? 11.350 -5.000 -15.407 1.00 92.81 81 ARG A C 1
ATOM 658 O O . ARG A 1 81 ? 11.262 -5.179 -16.611 1.00 92.81 81 ARG A O 1
ATOM 665 N N . LYS A 1 82 ? 12.529 -4.832 -14.799 1.00 80.94 82 LYS A N 1
ATOM 666 C CA . LYS A 1 82 ? 13.815 -4.836 -15.528 1.00 80.94 82 LYS A CA 1
ATOM 667 C C . LYS A 1 82 ? 14.226 -6.228 -16.008 1.00 80.94 82 LYS A C 1
ATOM 669 O O . LYS A 1 82 ? 15.153 -6.342 -16.801 1.00 80.94 82 LYS A O 1
ATOM 674 N N . THR A 1 83 ? 13.598 -7.268 -15.464 1.00 80.25 83 THR A N 1
ATOM 675 C CA . THR A 1 83 ? 13.920 -8.674 -15.738 1.00 80.25 83 THR A CA 1
ATOM 676 C C . THR A 1 83 ? 12.917 -9.367 -16.660 1.00 80.25 83 THR A C 1
ATOM 678 O O . THR A 1 83 ? 13.127 -10.533 -16.982 1.00 80.25 83 THR A O 1
ATOM 681 N N . ALA A 1 84 ? 11.832 -8.683 -17.033 1.00 64.62 84 ALA A N 1
ATOM 682 C CA . ALA A 1 84 ? 10.794 -9.165 -17.943 1.00 64.62 84 ALA A CA 1
ATOM 683 C C . ALA A 1 84 ? 11.049 -8.659 -19.368 1.00 64.62 84 ALA A C 1
ATOM 685 O O . ALA A 1 84 ? 10.751 -9.428 -20.305 1.00 64.62 84 ALA A O 1
#

Foldseek 3Di:
DDPDDDPVLVVVLVVLLVVLLVVLLCCLQPPPPDDLVVSLVVSLVVSCVVCVVVVNHDDPVVSVVSSVSSNVSSVVSNVVNVVD

Organism: NCBI:txid1121457

Secondary structure (DSSP, 8-state):
---PPPHHHHHHHHHHHHHHHHHHHHHHHH-TT--HHHHHHHHHHHHHHHHHHTT-PPPHHHHHHHHHHHHHHHHHHHHHHTT-

Sequence (84 aa):
METSLRPQSQQLANDIMSTYIGSIYDKARFMSDFDMEKELETIFSHAVYTLEQHDLILEDNTLEQLRLTLLKTAQRGLKDRKTA

pLDDT: mean 91.62, std 12.17, range [34.5, 98.44]